Protein AF-A0A7S3IRM3-F1 (afdb_monomer_lite)

Foldseek 3Di:
DPDQDPPVVLVVCLVPDPDDPVVSVVSVVVVVVVLVVVLVPDDLDDDWDAASDPPGGDTHNHSVVSSVVVCVVPVDFPAADPPPRDGHSDPLVSQLVVCVVVVDFPAADPPPPGGDTHSDPVVNVVVVVD

Organism: NCBI:txid197538

Secondary structure (DSSP, 8-state):
--SSSSHHHHHHHHHH----HHHHHHHHHHHHHHHHHHHHTS-S-SSPEEP-STT---EESSHHHHHHHHTTTS----EE-TTT--EESSHHHHHHHHHHHH----EE--STT---EESSHHHHHHHTT-

Structure (mmCIF, N/CA/C/O backbone):
data_AF-A0A7S3IRM3-F1
#
_entry.id   AF-A0A7S3IRM3-F1
#
loop_
_atom_site.group_PDB
_atom_site.id
_atom_site.type_symbol
_atom_site.label_atom_id
_atom_site.label_alt_id
_atom_site.label_comp_id
_atom_site.label_asym_id
_atom_site.label_entity_id
_atom_site.label_seq_id
_atom_site.pdbx_PDB_ins_code
_atom_site.Cartn_x
_atom_site.Cartn_y
_atom_site.Cartn_z
_atom_site.occupancy
_atom_site.B_iso_or_equiv
_atom_site.auth_seq_id
_atom_site.auth_comp_id
_atom_site.auth_asym_id
_atom_site.auth_atom_id
_atom_site.pdbx_PDB_model_num
ATOM 1 N N . ALA A 1 1 ? 24.234 -10.441 -22.102 1.00 41.16 1 ALA A N 1
ATOM 2 C CA . ALA A 1 1 ? 24.426 -8.990 -21.879 1.00 41.16 1 ALA A CA 1
ATOM 3 C C . ALA A 1 1 ? 23.595 -8.124 -22.849 1.00 41.16 1 ALA A C 1
ATOM 5 O O . ALA A 1 1 ? 24.160 -7.325 -23.581 1.00 41.16 1 ALA A O 1
ATOM 6 N N . LYS A 1 2 ? 22.255 -8.250 -22.883 1.00 38.25 2 LYS A N 1
ATOM 7 C CA . LYS A 1 2 ? 21.399 -7.445 -23.791 1.00 38.25 2 LYS A CA 1
ATOM 8 C C . LYS A 1 2 ? 20.036 -7.050 -23.188 1.00 38.25 2 LYS A C 1
ATOM 10 O O . LYS A 1 2 ? 19.033 -7.103 -23.879 1.00 38.25 2 LYS A O 1
ATOM 15 N N . ILE A 1 3 ? 19.971 -6.688 -21.903 1.00 40.81 3 ILE A N 1
ATOM 16 C CA . ILE A 1 3 ? 18.680 -6.322 -21.270 1.00 40.81 3 ILE A CA 1
ATOM 17 C C . ILE A 1 3 ? 18.624 -4.861 -20.775 1.00 40.81 3 ILE A C 1
ATOM 19 O O . ILE A 1 3 ? 17.539 -4.349 -20.545 1.00 40.81 3 ILE A O 1
ATOM 23 N N . ASN A 1 4 ? 19.734 -4.113 -20.713 1.00 44.97 4 ASN A N 1
ATOM 24 C CA . ASN A 1 4 ? 19.756 -2.875 -19.913 1.00 44.97 4 ASN A CA 1
ATOM 25 C C . ASN A 1 4 ? 19.710 -1.524 -20.661 1.00 44.97 4 ASN A C 1
ATOM 27 O O . ASN A 1 4 ? 19.814 -0.486 -20.017 1.00 44.97 4 ASN A O 1
ATOM 31 N N . ASN A 1 5 ? 19.539 -1.497 -21.988 1.00 43.81 5 ASN A N 1
ATOM 32 C CA . ASN A 1 5 ? 19.632 -0.236 -22.750 1.00 43.81 5 ASN A CA 1
ATOM 33 C C . ASN A 1 5 ? 18.286 0.424 -23.093 1.00 43.81 5 ASN A C 1
ATOM 35 O O . ASN A 1 5 ? 18.286 1.568 -23.530 1.00 43.81 5 ASN A O 1
ATOM 39 N N . ASN A 1 6 ? 17.146 -0.250 -22.892 1.00 48.47 6 ASN A N 1
ATOM 40 C CA . ASN A 1 6 ? 15.851 0.293 -23.332 1.00 48.47 6 ASN A CA 1
ATOM 41 C C . ASN A 1 6 ? 15.100 1.073 -22.234 1.00 48.47 6 ASN A C 1
ATOM 43 O O . ASN A 1 6 ? 14.382 2.023 -22.516 1.00 48.47 6 ASN A O 1
ATOM 47 N N . MET A 1 7 ? 15.286 0.707 -20.962 1.00 49.97 7 MET A N 1
ATOM 48 C CA . MET A 1 7 ? 14.498 1.274 -19.860 1.00 49.97 7 MET A CA 1
ATOM 49 C C . MET A 1 7 ? 15.006 2.647 -19.389 1.00 49.97 7 MET A C 1
ATOM 51 O O . MET A 1 7 ? 14.200 3.506 -19.042 1.00 49.97 7 MET A O 1
ATOM 55 N N . ASN A 1 8 ? 16.324 2.884 -19.431 1.00 47.25 8 ASN A N 1
ATOM 56 C CA . ASN A 1 8 ? 16.892 4.212 -19.161 1.00 47.25 8 ASN A CA 1
ATOM 57 C C . ASN A 1 8 ? 16.487 5.221 -20.249 1.00 47.25 8 ASN A C 1
ATOM 59 O O . ASN A 1 8 ? 16.170 6.359 -19.927 1.00 47.25 8 ASN A O 1
ATOM 63 N N . ASN A 1 9 ? 16.395 4.774 -21.508 1.00 50.19 9 ASN A N 1
ATOM 64 C CA . ASN A 1 9 ? 16.004 5.613 -22.642 1.00 50.19 9 ASN A CA 1
ATOM 65 C C . ASN A 1 9 ? 14.561 6.140 -22.490 1.00 50.19 9 ASN A C 1
ATOM 67 O O . ASN A 1 9 ? 14.315 7.323 -22.672 1.00 50.19 9 ASN A O 1
ATOM 71 N N . LEU A 1 10 ? 13.624 5.302 -22.033 1.00 52.38 10 LEU A N 1
ATOM 72 C CA . LEU A 1 10 ? 12.226 5.701 -21.807 1.00 52.38 10 LEU A CA 1
ATOM 73 C C . LEU A 1 10 ? 12.038 6.667 -20.621 1.00 52.38 10 LEU A C 1
ATOM 75 O O . LEU A 1 10 ? 11.210 7.574 -20.692 1.00 52.38 10 LEU A O 1
ATOM 79 N N . LEU A 1 11 ? 12.810 6.516 -19.538 1.00 53.16 11 LEU A N 1
ATOM 80 C CA . LEU A 1 11 ? 12.772 7.450 -18.403 1.00 53.16 11 LEU A CA 1
ATOM 81 C C . LEU A 1 11 ? 13.436 8.800 -18.732 1.00 53.16 11 LEU A C 1
ATOM 83 O O . LEU A 1 11 ? 12.933 9.837 -18.304 1.00 53.16 11 LEU A O 1
ATOM 87 N N . GLU A 1 12 ? 14.514 8.805 -19.525 1.00 52.28 12 GLU A N 1
ATOM 88 C CA . GLU A 1 12 ? 15.147 10.030 -20.047 1.00 52.28 12 GLU A CA 1
ATOM 89 C C . GLU A 1 12 ? 14.267 10.750 -21.088 1.00 52.28 12 GLU A C 1
ATOM 91 O O . GLU A 1 12 ? 14.182 11.982 -21.087 1.00 52.28 12 GLU A O 1
ATOM 96 N N . GLN A 1 13 ? 13.539 10.005 -21.928 1.00 50.25 13 GLN A N 1
ATOM 97 C CA . GLN A 1 13 ? 12.535 10.558 -22.846 1.00 50.25 13 GLN A CA 1
ATOM 98 C C . GLN A 1 13 ? 11.373 11.222 -22.086 1.00 50.25 13 GLN A C 1
ATOM 100 O O . GLN A 1 13 ? 10.966 12.330 -22.426 1.00 50.25 13 GLN A O 1
ATOM 105 N N . LEU A 1 14 ? 10.889 10.622 -20.993 1.00 51.09 14 LEU A N 1
ATOM 106 C CA . LEU A 1 14 ? 9.843 11.224 -20.151 1.00 51.09 14 LEU A CA 1
ATOM 107 C C . LEU A 1 14 ? 10.307 12.471 -19.385 1.00 51.09 14 LEU A C 1
ATOM 109 O O . LEU A 1 14 ? 9.495 13.357 -19.121 1.00 51.09 14 LEU A O 1
ATOM 113 N N . ALA A 1 15 ? 11.595 12.552 -19.041 1.00 50.25 15 ALA A N 1
ATOM 114 C CA . ALA A 1 15 ? 12.185 13.700 -18.353 1.00 50.25 15 ALA A CA 1
ATOM 115 C C . ALA A 1 15 ? 12.440 14.911 -19.277 1.00 50.25 15 ALA A C 1
ATOM 117 O O . ALA A 1 15 ? 12.555 16.030 -18.781 1.00 50.25 15 ALA A O 1
ATOM 118 N N . SER A 1 16 ? 12.515 14.701 -20.598 1.00 47.06 16 SER A N 1
ATOM 119 C CA . SER A 1 16 ? 12.803 15.741 -21.604 1.00 47.06 16 SER A CA 1
ATOM 120 C C . SER A 1 16 ? 11.598 16.145 -22.469 1.00 47.06 16 SER A C 1
ATOM 122 O O . SER A 1 16 ? 11.655 17.157 -23.167 1.00 47.06 16 SER A O 1
ATOM 124 N N . CYS A 1 17 ? 10.487 15.405 -22.412 1.00 45.78 17 CYS A N 1
ATOM 125 C CA . CYS A 1 17 ? 9.282 15.704 -23.181 1.00 45.78 17 CYS A CA 1
ATOM 126 C C . CYS A 1 17 ? 8.451 16.860 -22.588 1.00 45.78 17 CYS A C 1
ATOM 128 O O . CYS A 1 17 ? 8.019 16.815 -21.437 1.00 45.78 17 CYS A O 1
ATOM 130 N N . THR A 1 18 ? 8.072 17.824 -23.434 1.00 52.28 18 THR A N 1
ATOM 131 C CA . THR A 1 18 ? 7.005 18.828 -23.209 1.00 52.28 18 THR A CA 1
ATOM 132 C C . THR A 1 18 ? 5.590 18.222 -23.271 1.00 52.28 18 THR A C 1
ATOM 134 O O . THR A 1 18 ? 4.620 18.890 -23.622 1.00 52.28 18 THR A O 1
ATOM 137 N N . ALA A 1 19 ? 5.477 16.929 -22.972 1.00 52.78 19 ALA A N 1
ATOM 138 C CA . ALA A 1 19 ? 4.276 16.129 -23.141 1.00 52.78 19 ALA A CA 1
ATOM 139 C C . ALA A 1 19 ? 3.212 16.466 -22.086 1.00 52.78 19 ALA A C 1
ATOM 141 O O . ALA A 1 19 ? 3.534 16.754 -20.927 1.00 52.78 19 ALA A O 1
ATOM 142 N N . THR A 1 20 ? 1.941 16.400 -22.484 1.00 54.53 20 THR A N 1
ATOM 143 C CA . THR A 1 20 ? 0.799 16.588 -21.580 1.00 54.53 20 THR A CA 1
ATOM 144 C C . THR A 1 20 ? 0.756 15.481 -20.5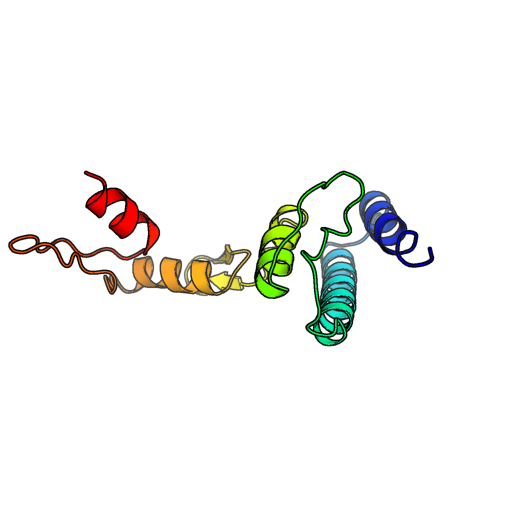19 1.00 54.53 20 THR A C 1
ATOM 146 O O . THR A 1 20 ? 1.338 14.407 -20.689 1.00 54.53 20 THR A O 1
ATOM 149 N N . GLU A 1 21 ? 0.059 15.717 -19.404 1.00 56.50 21 GLU A N 1
ATOM 150 C CA . GLU A 1 21 ? -0.063 14.722 -18.324 1.00 56.50 21 GLU A CA 1
ATOM 151 C C . GLU A 1 21 ? -0.673 13.387 -18.807 1.00 56.50 21 GLU A C 1
ATOM 153 O O . GLU A 1 21 ? -0.319 12.326 -18.292 1.00 56.50 21 GLU A O 1
ATOM 158 N N . GLU A 1 22 ? -1.501 13.418 -19.858 1.00 54.06 22 GLU A N 1
ATOM 159 C CA . GLU A 1 22 ? -2.038 12.235 -20.552 1.00 54.06 22 GLU A CA 1
ATOM 160 C C . GLU A 1 22 ? -0.971 11.460 -21.334 1.00 54.06 22 GLU A C 1
ATOM 162 O O . GLU A 1 22 ? -0.846 10.248 -21.175 1.00 54.06 22 GLU A O 1
ATOM 167 N N . GLN A 1 23 ? -0.128 12.145 -22.107 1.00 52.28 23 GLN A N 1
ATOM 168 C CA . GLN A 1 23 ? 0.950 11.504 -22.870 1.00 52.28 23 GLN A CA 1
ATOM 169 C C . GLN A 1 23 ? 2.005 10.862 -21.957 1.00 52.28 23 GLN A C 1
ATOM 171 O O . GLN A 1 23 ? 2.544 9.798 -22.267 1.00 52.28 23 GLN A O 1
ATOM 176 N N . LYS A 1 24 ? 2.261 11.469 -20.790 1.00 56.72 24 LYS A N 1
ATOM 177 C CA . LYS A 1 24 ? 3.079 10.850 -19.742 1.00 56.72 24 LYS A CA 1
ATOM 178 C C . LYS A 1 24 ? 2.388 9.601 -19.190 1.00 56.72 24 LYS A C 1
ATOM 180 O O . LYS A 1 24 ? 3.024 8.554 -19.100 1.00 56.72 24 LYS A O 1
ATOM 185 N N . ALA A 1 25 ? 1.096 9.677 -18.853 1.00 58.72 25 ALA A N 1
ATOM 186 C CA . ALA A 1 25 ? 0.319 8.547 -18.333 1.00 58.72 25 ALA A CA 1
ATOM 187 C C . ALA A 1 25 ? 0.286 7.338 -19.287 1.00 58.72 25 ALA A C 1
ATOM 189 O O . ALA A 1 25 ? 0.409 6.205 -18.813 1.00 58.72 25 ALA A O 1
ATOM 190 N N . ASP A 1 26 ? 0.204 7.571 -20.598 1.00 59.56 26 ASP A N 1
ATOM 191 C CA . ASP A 1 26 ? 0.214 6.523 -21.626 1.00 59.56 26 ASP A CA 1
ATOM 192 C C . ASP A 1 26 ? 1.583 5.857 -21.779 1.00 59.56 26 ASP A C 1
ATOM 194 O O . ASP A 1 26 ? 1.679 4.627 -21.761 1.00 59.56 26 ASP A O 1
ATOM 198 N N . ALA A 1 27 ? 2.659 6.645 -21.839 1.00 57.97 27 ALA A N 1
ATOM 199 C CA . ALA A 1 27 ? 4.021 6.115 -21.839 1.00 57.97 27 ALA A CA 1
ATOM 200 C C . ALA A 1 27 ? 4.306 5.304 -20.561 1.00 57.97 27 ALA A C 1
ATOM 202 O O . ALA A 1 27 ? 4.901 4.226 -20.616 1.00 57.97 27 ALA A O 1
ATOM 203 N N . PHE A 1 28 ? 3.801 5.758 -19.409 1.00 62.00 28 PHE A N 1
ATOM 204 C CA . PHE A 1 28 ? 3.881 5.002 -18.162 1.00 62.00 28 PHE A CA 1
ATOM 205 C C . PHE A 1 28 ? 3.091 3.691 -18.213 1.00 62.00 28 PHE A C 1
ATOM 207 O O . PHE A 1 28 ? 3.596 2.679 -17.734 1.00 62.00 28 PHE A O 1
ATOM 214 N N . SER A 1 29 ? 1.884 3.688 -18.785 1.00 64.81 29 SER A N 1
ATOM 215 C CA . SER A 1 29 ? 1.053 2.486 -18.943 1.00 64.81 29 SER A CA 1
ATOM 216 C C . SER A 1 29 ? 1.721 1.454 -19.865 1.00 64.81 29 SER A C 1
ATOM 218 O O . SER A 1 29 ? 1.713 0.255 -19.584 1.00 64.81 29 SER A O 1
ATOM 220 N N . GLN A 1 30 ? 2.399 1.915 -20.922 1.00 62.56 30 GLN A N 1
ATOM 221 C CA . GLN A 1 30 ? 3.170 1.061 -21.831 1.00 62.56 30 GLN A CA 1
ATOM 222 C C . GLN A 1 30 ? 4.413 0.455 -21.165 1.00 62.56 30 GLN A C 1
ATOM 224 O O . GLN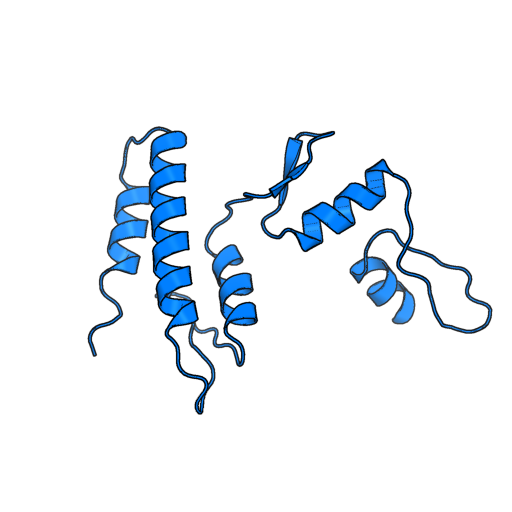 A 1 30 ? 4.672 -0.738 -21.338 1.00 62.56 30 GLN A O 1
ATOM 229 N N . ILE A 1 31 ? 5.148 1.232 -20.361 1.00 61.84 31 ILE A N 1
ATOM 230 C CA . ILE A 1 31 ? 6.282 0.728 -19.566 1.00 61.84 31 ILE A CA 1
ATOM 231 C C . ILE A 1 31 ? 5.790 -0.302 -18.539 1.00 61.84 31 ILE A C 1
ATOM 233 O O . ILE A 1 31 ? 6.390 -1.365 -18.387 1.00 61.84 31 ILE A O 1
ATOM 237 N N . GLU A 1 32 ? 4.667 -0.024 -17.871 1.00 65.94 32 GLU A N 1
ATOM 238 C CA . GLU A 1 32 ? 4.027 -0.924 -16.905 1.00 65.94 32 GLU A CA 1
ATOM 239 C C . GLU A 1 32 ? 3.659 -2.266 -17.559 1.00 65.94 32 GLU A C 1
ATOM 241 O O . GLU A 1 32 ? 4.002 -3.331 -17.043 1.00 65.94 32 GLU A O 1
ATOM 246 N N . HIS A 1 33 ? 3.039 -2.216 -18.740 1.00 66.88 33 HIS A N 1
ATOM 247 C CA . HIS A 1 33 ? 2.663 -3.383 -19.534 1.00 66.88 33 HIS A CA 1
ATOM 248 C C . HIS A 1 33 ? 3.878 -4.173 -20.050 1.00 66.88 33 HIS A C 1
ATOM 250 O O . HIS A 1 33 ? 3.901 -5.404 -19.961 1.00 66.88 33 HIS A O 1
ATOM 256 N N . GLN A 1 34 ? 4.923 -3.498 -20.543 1.00 62.31 34 GLN A N 1
ATOM 257 C CA . GLN A 1 34 ? 6.166 -4.155 -20.968 1.00 62.31 34 GLN A CA 1
ATOM 258 C C . GLN A 1 34 ? 6.856 -4.867 -19.800 1.00 62.31 34 GLN A C 1
ATOM 260 O O . GLN A 1 34 ? 7.279 -6.013 -19.945 1.00 62.31 34 GLN A O 1
ATOM 265 N N . LEU A 1 35 ? 6.915 -4.236 -18.627 1.00 63.97 35 LEU A N 1
ATOM 266 C CA . LEU A 1 35 ? 7.501 -4.832 -17.427 1.00 63.97 35 LEU A CA 1
ATOM 267 C C . LEU A 1 35 ? 6.646 -5.972 -16.870 1.00 63.97 35 LEU A C 1
ATOM 269 O O . LEU A 1 35 ? 7.199 -6.964 -16.404 1.00 63.97 35 LEU A O 1
ATOM 273 N N . LYS A 1 36 ? 5.315 -5.872 -16.958 1.00 68.88 36 LYS A N 1
ATOM 274 C CA . LYS A 1 36 ? 4.380 -6.954 -16.615 1.00 68.88 36 LYS A CA 1
ATOM 275 C C . LYS A 1 36 ? 4.576 -8.171 -17.525 1.00 68.88 36 LYS A C 1
ATOM 277 O O . LYS A 1 36 ? 4.676 -9.292 -17.043 1.00 68.88 36 LYS A O 1
ATOM 282 N N . THR A 1 37 ? 4.745 -7.934 -18.821 1.00 65.00 37 THR A N 1
ATOM 283 C CA . THR A 1 37 ? 5.027 -8.985 -19.806 1.00 65.00 37 THR A CA 1
ATOM 284 C C . THR A 1 37 ? 6.401 -9.620 -19.560 1.00 65.00 37 THR A C 1
ATOM 286 O O . THR A 1 37 ? 6.550 -10.838 -19.600 1.00 65.00 37 THR A O 1
ATOM 289 N N . GLN A 1 38 ? 7.424 -8.822 -19.235 1.00 60.28 38 GLN A N 1
ATOM 290 C CA . GLN A 1 38 ? 8.738 -9.339 -18.830 1.00 60.28 38 GLN A CA 1
ATOM 291 C C . GLN A 1 38 ? 8.669 -10.121 -17.507 1.00 60.28 38 GLN A C 1
ATOM 293 O O . GLN A 1 38 ? 9.323 -11.152 -17.373 1.00 60.28 38 GLN A O 1
ATOM 298 N N . TYR A 1 39 ? 7.843 -9.675 -16.557 1.00 61.03 39 TYR A N 1
ATOM 299 C CA . TYR A 1 39 ? 7.559 -10.339 -15.283 1.00 61.03 39 TYR A CA 1
ATOM 300 C C . TYR A 1 39 ? 6.920 -11.716 -15.486 1.00 61.03 39 TYR A C 1
ATOM 302 O O . TYR A 1 39 ? 7.345 -12.677 -14.842 1.00 61.03 39 TYR A O 1
ATOM 310 N N . ASP A 1 40 ? 5.925 -11.840 -16.366 1.00 63.56 40 ASP A N 1
ATOM 311 C CA . ASP A 1 40 ? 5.222 -13.108 -16.598 1.00 63.56 40 ASP A CA 1
ATOM 312 C C . ASP A 1 40 ? 6.168 -14.150 -17.222 1.00 63.56 40 ASP A C 1
ATOM 314 O O . ASP A 1 40 ? 6.115 -15.324 -16.860 1.00 63.56 40 ASP A O 1
ATOM 318 N N . ASN A 1 41 ? 7.147 -13.688 -18.007 1.00 64.06 41 ASN A N 1
ATOM 319 C CA . ASN A 1 41 ? 8.144 -14.515 -18.690 1.00 64.06 41 ASN A CA 1
ATOM 320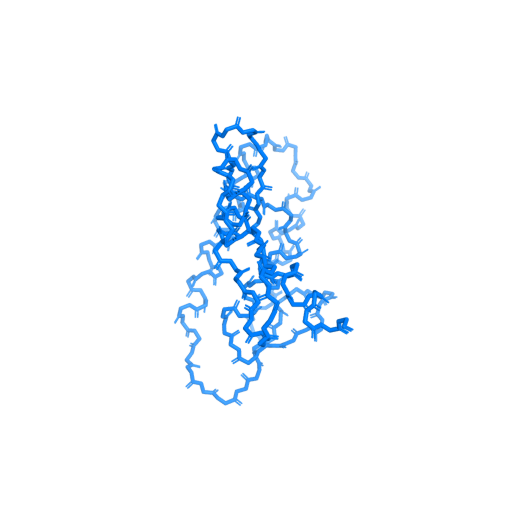 C C . ASN A 1 41 ? 9.381 -14.916 -17.857 1.00 64.06 41 ASN A C 1
ATOM 322 O O . ASN A 1 41 ? 10.168 -15.738 -18.329 1.00 64.06 41 ASN A O 1
ATOM 326 N N . LEU A 1 42 ? 9.609 -14.382 -16.645 1.00 62.66 42 LEU A N 1
ATOM 327 C CA . LEU A 1 42 ? 10.722 -14.887 -15.817 1.00 62.66 42 LEU A CA 1
ATOM 328 C C . LEU A 1 42 ? 10.372 -16.306 -15.334 1.00 62.66 42 LEU A C 1
ATOM 330 O O . LEU A 1 42 ? 9.390 -16.498 -14.620 1.00 62.66 42 LEU A O 1
ATOM 334 N N . VAL A 1 43 ? 11.157 -17.302 -15.729 1.00 56.59 43 VAL A N 1
ATOM 335 C CA . VAL A 1 43 ? 10.973 -18.697 -15.306 1.00 56.59 43 VAL A CA 1
ATOM 336 C C . VAL A 1 43 ? 11.352 -18.827 -13.827 1.00 56.59 43 VAL A C 1
ATOM 338 O O . VAL A 1 43 ? 12.391 -18.311 -13.411 1.00 56.59 43 VAL A O 1
ATOM 341 N N . ASP A 1 44 ? 10.512 -19.492 -13.026 1.00 58.28 44 ASP A N 1
ATOM 342 C CA . ASP A 1 44 ? 10.804 -19.782 -11.618 1.00 58.28 44 ASP A CA 1
ATOM 343 C C . ASP A 1 44 ? 12.003 -20.732 -11.538 1.00 58.28 44 ASP A C 1
ATOM 345 O O . ASP A 1 44 ? 11.892 -21.941 -11.733 1.00 58.28 44 ASP A O 1
ATOM 349 N N . GLY A 1 45 ? 13.182 -20.168 -11.288 1.00 59.12 45 GLY A N 1
ATOM 350 C CA . GLY A 1 45 ? 14.403 -20.948 -11.205 1.00 59.12 45 GLY A CA 1
ATOM 351 C C . GLY A 1 45 ? 15.596 -20.137 -10.722 1.00 59.12 45 GLY A C 1
ATOM 352 O O . GLY A 1 45 ? 16.229 -19.439 -11.505 1.00 59.12 45 GLY A O 1
ATOM 353 N N . SER A 1 46 ? 15.968 -20.333 -9.453 1.00 61.69 46 SER A N 1
ATOM 354 C CA . SER A 1 46 ? 17.344 -20.236 -8.918 1.00 61.69 46 SER A CA 1
ATOM 355 C C . SER A 1 46 ? 17.969 -18.891 -8.492 1.00 61.69 46 SER A C 1
ATOM 357 O O . SER A 1 46 ? 19.158 -18.882 -8.181 1.00 61.69 46 SER A O 1
ATOM 359 N N . GLY A 1 47 ? 17.240 -17.776 -8.338 1.00 69.88 47 GLY A N 1
ATOM 360 C CA . GLY A 1 47 ? 17.893 -16.583 -7.772 1.00 69.88 47 GLY A CA 1
ATOM 361 C C . GLY A 1 47 ? 17.021 -15.360 -7.490 1.00 69.88 47 GLY A C 1
ATOM 362 O O . GLY A 1 47 ? 15.903 -15.257 -7.993 1.00 69.88 47 GLY A O 1
ATOM 363 N N . PRO A 1 48 ? 17.517 -14.416 -6.664 1.00 76.94 48 PRO A N 1
ATOM 364 C CA . PRO A 1 48 ? 16.855 -13.137 -6.457 1.00 76.94 48 PRO A CA 1
ATOM 365 C C . PRO A 1 48 ? 16.876 -12.311 -7.751 1.00 76.94 48 PRO A C 1
ATOM 367 O O . PRO A 1 48 ? 17.916 -12.112 -8.373 1.00 76.94 48 PRO A O 1
ATOM 370 N N . ILE A 1 49 ? 15.711 -11.799 -8.133 1.00 77.75 49 ILE A N 1
ATOM 371 C CA . ILE A 1 49 ? 15.503 -10.976 -9.322 1.00 77.75 49 ILE A CA 1
ATOM 372 C C . ILE A 1 49 ? 15.914 -9.540 -8.982 1.00 77.75 49 ILE A C 1
ATOM 374 O O . ILE A 1 49 ? 15.342 -8.924 -8.077 1.00 77.75 49 ILE A O 1
ATOM 378 N N . ALA A 1 50 ? 16.923 -9.015 -9.675 1.00 81.44 50 ALA A N 1
ATOM 379 C CA . ALA A 1 50 ? 17.432 -7.664 -9.457 1.00 81.44 50 ALA A CA 1
ATOM 380 C C . ALA A 1 50 ? 16.480 -6.587 -10.003 1.00 81.44 50 ALA A C 1
ATOM 382 O O . ALA A 1 50 ? 15.785 -6.794 -10.997 1.00 81.44 50 ALA A O 1
ATOM 383 N N . CYS A 1 51 ? 16.469 -5.421 -9.353 1.00 80.50 51 CYS A N 1
ATOM 384 C CA . CYS A 1 51 ? 15.794 -4.239 -9.866 1.00 80.50 51 CYS A CA 1
ATOM 385 C C . CYS A 1 51 ? 16.493 -3.768 -11.146 1.00 80.50 51 CYS A C 1
ATOM 387 O O . CYS A 1 51 ? 17.711 -3.598 -11.130 1.00 80.50 51 CYS A O 1
ATOM 389 N N . PRO A 1 52 ? 15.758 -3.535 -12.246 1.00 71.50 52 PRO A N 1
ATOM 390 C CA . PRO A 1 52 ? 16.376 -3.137 -13.506 1.00 71.50 52 PRO A CA 1
ATOM 391 C C . PRO A 1 52 ? 16.872 -1.675 -13.497 1.00 71.50 52 PRO A C 1
ATOM 393 O O . PRO A 1 52 ? 17.554 -1.257 -14.426 1.00 71.50 52 PRO A O 1
ATOM 396 N N . MET A 1 53 ? 16.535 -0.872 -12.477 1.00 71.88 53 MET A N 1
ATOM 397 C CA . MET A 1 53 ? 16.899 0.550 -12.404 1.00 71.88 53 MET A CA 1
ATOM 398 C C . MET A 1 53 ? 18.394 0.744 -12.126 1.00 71.88 53 MET A C 1
ATOM 400 O O . MET A 1 53 ? 18.907 0.226 -11.138 1.00 71.88 53 MET A O 1
ATOM 404 N N . LEU A 1 54 ? 19.071 1.567 -12.939 1.00 67.00 54 LEU A N 1
ATOM 405 C CA . LEU A 1 54 ? 20.534 1.748 -12.921 1.00 67.00 54 LEU A CA 1
ATOM 406 C C . LEU A 1 54 ? 21.104 2.121 -11.539 1.00 67.00 54 LEU A C 1
ATOM 408 O O . LEU A 1 54 ? 22.155 1.626 -11.141 1.00 67.00 54 LEU A O 1
ATOM 412 N N . ASN A 1 55 ? 20.372 2.935 -10.776 1.00 77.69 55 ASN A N 1
ATOM 413 C CA . ASN A 1 55 ? 20.775 3.385 -9.440 1.00 77.69 55 ASN A CA 1
ATOM 414 C C . ASN A 1 55 ? 20.124 2.579 -8.302 1.00 77.69 55 ASN A C 1
ATOM 416 O O . ASN A 1 55 ? 20.173 2.989 -7.142 1.00 77.69 55 ASN A O 1
ATOM 420 N N . CYS A 1 56 ? 19.517 1.426 -8.605 1.00 77.88 56 CYS A N 1
ATOM 421 C CA . CYS A 1 56 ? 18.905 0.555 -7.613 1.00 77.88 56 CYS A CA 1
ATOM 422 C C . CYS A 1 56 ? 19.599 -0.805 -7.529 1.00 77.88 56 CYS A C 1
ATOM 424 O O . CYS A 1 56 ? 19.526 -1.629 -8.431 1.00 77.88 56 CYS A O 1
ATOM 426 N N . LYS A 1 57 ? 20.212 -1.083 -6.376 1.00 88.12 57 LYS A N 1
ATOM 427 C CA . LYS A 1 57 ? 20.927 -2.343 -6.111 1.00 88.12 57 LYS A CA 1
ATOM 428 C C . LYS A 1 57 ? 20.060 -3.403 -5.419 1.00 88.12 57 LYS A C 1
ATOM 430 O O . LYS A 1 57 ? 20.587 -4.362 -4.862 1.00 88.12 57 LYS A O 1
ATOM 435 N N . ARG A 1 58 ? 18.736 -3.213 -5.363 1.00 86.69 58 ARG A N 1
ATOM 436 C CA . ARG A 1 58 ? 17.833 -4.129 -4.648 1.00 86.69 58 ARG A CA 1
ATOM 437 C C . ARG A 1 58 ? 17.494 -5.342 -5.502 1.00 86.69 58 ARG A C 1
ATOM 439 O O . ARG A 1 58 ? 17.273 -5.211 -6.700 1.00 86.69 58 ARG A O 1
ATOM 446 N N . ALA A 1 59 ? 17.388 -6.503 -4.865 1.00 86.06 59 ALA A N 1
ATOM 447 C CA . ALA A 1 59 ? 16.963 -7.743 -5.499 1.00 86.06 59 ALA A CA 1
ATOM 448 C C . ALA A 1 59 ? 15.939 -8.470 -4.623 1.00 86.06 59 ALA A C 1
ATOM 450 O O . ALA A 1 59 ? 15.920 -8.311 -3.400 1.00 86.06 59 ALA A O 1
ATOM 451 N N . TYR A 1 60 ? 15.067 -9.252 -5.253 1.00 84.94 60 TYR A N 1
ATOM 452 C CA . TYR A 1 60 ? 13.889 -9.817 -4.607 1.00 84.94 60 TYR A CA 1
ATOM 453 C C . TYR A 1 60 ? 13.699 -11.280 -4.967 1.00 84.94 60 TYR A C 1
ATOM 455 O O . TYR A 1 60 ? 13.821 -11.671 -6.119 1.00 84.94 60 TYR A O 1
ATOM 463 N N . LYS A 1 61 ? 13.329 -12.090 -3.974 1.00 82.44 61 LYS A N 1
ATOM 464 C CA . LYS A 1 61 ? 13.071 -13.524 -4.168 1.00 82.44 61 LYS A CA 1
ATOM 465 C C . LYS A 1 61 ? 11.825 -13.804 -5.003 1.00 82.44 61 LYS A C 1
ATOM 467 O O . LYS A 1 61 ? 11.716 -14.872 -5.583 1.00 82.44 61 LYS A O 1
ATOM 472 N N . THR A 1 62 ? 10.872 -12.873 -5.018 1.00 77.62 62 THR A N 1
ATOM 473 C CA . THR A 1 62 ? 9.618 -13.033 -5.750 1.00 77.62 62 THR A CA 1
ATOM 474 C C . THR A 1 62 ? 9.408 -11.876 -6.700 1.00 77.62 62 THR A C 1
ATOM 476 O O . THR A 1 62 ? 9.678 -10.715 -6.367 1.00 77.62 62 THR A O 1
ATOM 479 N N . LYS A 1 63 ? 8.845 -12.200 -7.862 1.00 74.94 63 LYS A N 1
ATOM 480 C CA . LYS A 1 63 ? 8.469 -11.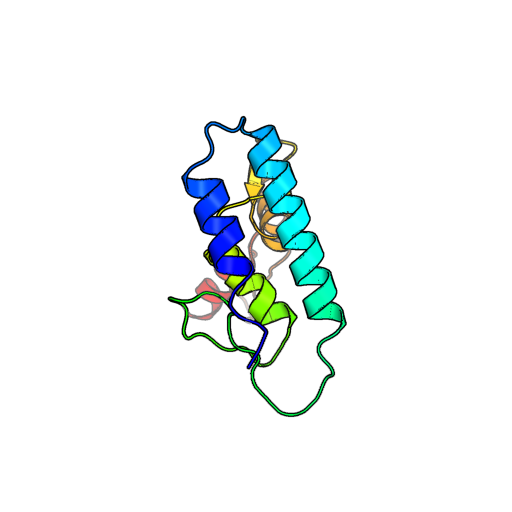226 -8.878 1.00 74.94 63 LYS A CA 1
ATOM 481 C C . LYS A 1 63 ? 7.563 -10.132 -8.289 1.00 74.94 63 LYS A C 1
ATOM 483 O O . LYS A 1 63 ? 7.804 -8.945 -8.492 1.00 74.94 63 LYS A O 1
ATOM 488 N N . TYR A 1 64 ? 6.561 -10.509 -7.485 1.00 77.38 64 TYR A N 1
ATOM 489 C CA . TYR A 1 64 ? 5.642 -9.566 -6.826 1.00 77.38 64 TYR A CA 1
ATOM 490 C C . TYR A 1 64 ? 6.367 -8.554 -5.925 1.00 77.38 64 TYR A C 1
ATOM 492 O O . TYR A 1 64 ? 6.021 -7.373 -5.892 1.00 77.38 64 TYR A O 1
ATOM 500 N N . SER A 1 65 ? 7.400 -8.996 -5.202 1.00 82.00 65 SER A N 1
ATOM 501 C CA . SER A 1 65 ? 8.163 -8.108 -4.322 1.00 82.00 65 SER A CA 1
ATOM 502 C C . SER A 1 65 ? 9.012 -7.109 -5.108 1.00 82.00 65 SER A C 1
ATOM 504 O O . SER A 1 65 ? 9.089 -5.948 -4.702 1.00 82.00 65 SER A O 1
ATOM 506 N N . LEU A 1 66 ? 9.591 -7.538 -6.237 1.00 78.38 66 LEU A N 1
ATOM 507 C CA . LEU A 1 66 ? 10.269 -6.645 -7.175 1.00 78.38 66 LEU A CA 1
ATOM 508 C C . LEU A 1 66 ? 9.291 -5.622 -7.757 1.00 78.38 66 LEU A C 1
ATOM 510 O O . LEU A 1 66 ? 9.578 -4.431 -7.719 1.00 78.38 66 LEU A O 1
ATOM 514 N N . TRP A 1 67 ? 8.119 -6.068 -8.218 1.00 76.38 67 TRP A N 1
ATOM 515 C CA . TRP A 1 67 ? 7.082 -5.187 -8.757 1.00 76.38 67 TRP A CA 1
ATOM 516 C C . TRP A 1 67 ? 6.685 -4.095 -7.764 1.00 76.38 67 TRP A C 1
ATOM 518 O O . TRP A 1 67 ? 6.740 -2.904 -8.059 1.00 76.38 67 TRP A O 1
ATOM 528 N N . ARG A 1 68 ? 6.369 -4.494 -6.530 1.00 78.75 68 ARG A N 1
ATOM 529 C CA . ARG A 1 68 ? 6.013 -3.562 -5.458 1.00 78.75 68 ARG A CA 1
ATOM 530 C C . ARG A 1 68 ? 7.122 -2.549 -5.178 1.00 78.75 68 ARG A C 1
ATOM 532 O O . ARG A 1 68 ? 6.837 -1.397 -4.870 1.00 78.75 68 ARG A O 1
ATOM 539 N N . HIS A 1 69 ? 8.378 -2.979 -5.239 1.00 82.94 69 HIS A N 1
ATOM 540 C CA . HIS A 1 69 ? 9.510 -2.078 -5.081 1.00 82.94 69 HIS A CA 1
ATOM 541 C C . HIS A 1 69 ? 9.672 -1.139 -6.274 1.00 82.94 69 HIS A C 1
ATOM 543 O O . HIS A 1 69 ? 9.948 0.038 -6.073 1.00 82.94 69 HIS A O 1
ATOM 549 N N . PHE A 1 70 ? 9.472 -1.616 -7.495 1.00 74.62 70 PHE A N 1
ATOM 550 C CA . PHE A 1 70 ? 9.562 -0.786 -8.689 1.00 74.62 70 PHE A CA 1
ATOM 551 C C . PHE A 1 70 ? 8.581 0.400 -8.650 1.00 74.62 70 PHE A C 1
ATOM 553 O O . PHE A 1 70 ? 8.954 1.514 -9.014 1.00 74.62 70 PHE A O 1
ATOM 560 N N . GLN A 1 71 ? 7.397 0.221 -8.053 1.00 74.25 71 GLN A N 1
ATOM 561 C CA . GLN A 1 71 ? 6.451 1.316 -7.775 1.00 74.25 71 GLN A CA 1
ATOM 562 C C . GLN A 1 71 ? 7.008 2.405 -6.829 1.00 74.25 71 GLN A C 1
ATOM 564 O O . GLN A 1 71 ? 6.382 3.443 -6.651 1.00 74.25 71 GLN A O 1
ATOM 569 N N . THR A 1 72 ? 8.165 2.203 -6.187 1.00 75.75 72 THR A N 1
ATOM 570 C CA . THR A 1 72 ? 8.854 3.251 -5.405 1.00 75.75 72 THR A CA 1
ATOM 571 C C . THR A 1 72 ? 9.741 4.146 -6.264 1.00 75.75 72 THR A C 1
ATOM 573 O O . THR A 1 72 ? 10.004 5.280 -5.879 1.00 75.75 72 THR A O 1
ATOM 576 N N . HIS A 1 73 ? 10.172 3.663 -7.432 1.00 71.50 73 HIS A N 1
ATOM 577 C CA . HIS A 1 73 ? 10.863 4.482 -8.426 1.00 71.50 73 HIS A CA 1
ATOM 578 C C . HIS A 1 73 ? 9.884 5.349 -9.222 1.00 71.50 73 HIS A C 1
ATOM 580 O O . HIS A 1 73 ? 10.265 6.410 -9.701 1.00 71.50 73 HIS A O 1
ATOM 586 N N . ASN A 1 74 ? 8.620 4.924 -9.309 1.00 66.00 74 ASN A N 1
ATOM 587 C CA . ASN A 1 74 ? 7.587 5.590 -10.090 1.00 66.00 74 ASN A CA 1
ATOM 588 C C . ASN A 1 74 ? 6.416 6.002 -9.189 1.00 66.00 74 ASN A C 1
ATOM 590 O O . ASN A 1 74 ? 5.596 5.154 -8.841 1.00 66.00 74 ASN A O 1
ATOM 594 N N . PRO A 1 75 ? 6.267 7.290 -8.836 1.00 60.50 75 PRO A N 1
ATOM 595 C CA . PRO A 1 75 ? 5.232 7.757 -7.914 1.00 60.50 75 PRO A CA 1
ATOM 596 C C . PRO A 1 75 ? 3.809 7.757 -8.510 1.00 60.50 75 PRO A C 1
ATOM 598 O O . PRO A 1 75 ? 2.930 8.443 -7.982 1.00 60.50 75 PRO A O 1
ATOM 601 N N . ARG A 1 76 ? 3.541 6.990 -9.581 1.00 68.38 76 ARG A N 1
ATOM 602 C CA . ARG A 1 76 ? 2.178 6.822 -10.093 1.00 68.38 76 ARG A CA 1
ATOM 603 C C . ARG A 1 76 ? 1.321 6.126 -9.049 1.00 68.38 76 ARG A C 1
ATOM 605 O O . ARG A 1 76 ? 1.703 5.157 -8.391 1.00 68.38 76 ARG A O 1
ATOM 612 N N . LYS A 1 77 ? 0.118 6.658 -8.912 1.00 74.75 77 LYS A N 1
ATOM 613 C CA . LYS A 1 77 ? -0.891 6.194 -7.978 1.00 74.75 77 LYS A CA 1
ATOM 614 C C . LYS A 1 77 ? -2.140 5.827 -8.779 1.00 74.75 77 LYS A C 1
ATOM 616 O O . LYS A 1 77 ? -3.083 6.607 -8.800 1.00 74.75 77 LYS A O 1
ATOM 621 N N . PRO A 1 78 ? -2.139 4.689 -9.493 1.00 75.81 78 PRO A N 1
ATOM 622 C CA . PRO A 1 78 ? -3.233 4.341 -10.399 1.00 75.81 78 PRO A CA 1
ATOM 623 C C . PRO A 1 78 ? -4.543 4.035 -9.660 1.00 75.81 78 PRO A C 1
ATOM 625 O O . PRO A 1 78 ? -5.603 3.974 -10.273 1.00 75.81 78 PRO A O 1
ATOM 628 N N . HIS A 1 79 ? -4.493 3.834 -8.342 1.00 86.06 79 HIS A N 1
ATOM 629 C CA . HIS A 1 79 ? -5.657 3.466 -7.549 1.00 86.06 79 HIS A CA 1
ATOM 630 C C . HIS A 1 79 ? -6.189 4.679 -6.792 1.00 86.06 79 HIS A C 1
ATOM 632 O O . HIS A 1 79 ? -5.676 5.020 -5.726 1.00 86.06 79 HIS A O 1
ATOM 638 N N . SER A 1 80 ? -7.215 5.324 -7.338 1.00 90.75 80 SER A N 1
ATOM 639 C CA . SER A 1 80 ? -7.844 6.503 -6.738 1.00 90.75 80 SER A CA 1
ATOM 640 C C . SER A 1 80 ? -9.048 6.138 -5.876 1.00 90.75 80 SER A C 1
ATOM 642 O O . SER A 1 80 ? -9.850 5.275 -6.226 1.00 90.75 80 SER A O 1
ATOM 644 N N . CYS A 1 81 ? -9.172 6.811 -4.736 1.00 92.31 81 CYS A N 1
ATOM 645 C CA . CYS A 1 81 ? -10.362 6.768 -3.903 1.00 92.31 81 CYS A CA 1
ATOM 646 C C . CYS A 1 81 ? -11.491 7.535 -4.584 1.00 92.31 81 CYS A C 1
ATOM 648 O O . CYS A 1 81 ? -11.330 8.707 -4.910 1.00 92.31 81 CYS A O 1
ATOM 650 N N . THR A 1 82 ? -12.644 6.897 -4.745 1.00 93.62 82 THR A N 1
ATOM 651 C CA . THR A 1 82 ? -13.826 7.509 -5.365 1.00 93.62 82 THR A CA 1
ATOM 652 C C . THR A 1 82 ? -14.526 8.524 -4.461 1.00 93.62 82 THR A C 1
ATOM 654 O O . THR A 1 82 ? -15.337 9.303 -4.945 1.00 93.62 82 THR A O 1
ATOM 657 N N . ILE A 1 83 ? -14.222 8.531 -3.157 1.00 94.06 83 ILE A N 1
ATOM 658 C CA . ILE A 1 83 ? -14.855 9.419 -2.171 1.00 94.06 83 ILE A CA 1
ATOM 659 C C . ILE A 1 83 ? -14.064 10.722 -2.005 1.00 94.06 83 ILE A C 1
ATOM 661 O O . ILE A 1 83 ? -14.651 11.796 -1.953 1.00 94.06 83 ILE A O 1
ATOM 665 N N . CYS A 1 84 ? -12.733 10.644 -1.906 1.00 94.31 84 CYS A N 1
ATOM 666 C CA . CYS A 1 84 ? -11.883 11.813 -1.633 1.00 94.31 84 CYS A CA 1
ATOM 667 C C . CYS A 1 84 ? -10.807 12.080 -2.693 1.00 94.31 84 CYS A C 1
ATOM 669 O O . CYS A 1 84 ? -9.923 12.905 -2.469 1.00 94.31 84 CYS A O 1
ATOM 671 N N . ASN A 1 85 ? -10.834 11.367 -3.824 1.00 90.19 85 ASN A N 1
ATOM 672 C CA . ASN A 1 85 ? -9.882 11.490 -4.938 1.00 90.19 85 ASN A CA 1
ATOM 673 C C . ASN A 1 85 ? -8.408 11.255 -4.568 1.00 90.19 85 ASN A C 1
ATOM 675 O O . ASN A 1 85 ? -7.506 11.482 -5.372 1.00 90.19 85 ASN A O 1
ATOM 679 N N . LYS A 1 86 ? -8.132 10.752 -3.360 1.00 89.12 86 LYS A N 1
ATOM 680 C CA . LYS A 1 86 ? -6.777 10.417 -2.935 1.00 89.12 86 LYS A CA 1
ATOM 681 C C . LYS A 1 86 ? -6.296 9.165 -3.653 1.00 89.12 86 LYS A C 1
ATOM 683 O O . LYS A 1 86 ? -6.952 8.128 -3.604 1.00 89.12 86 LYS A O 1
ATOM 688 N N . SER A 1 87 ? -5.113 9.242 -4.247 1.00 88.19 87 SER A N 1
ATOM 689 C CA . SER A 1 87 ? -4.558 8.134 -5.020 1.00 88.19 87 SER A CA 1
ATOM 690 C C . SER A 1 87 ? -3.482 7.344 -4.263 1.00 88.19 87 SER A C 1
ATOM 692 O O . SER A 1 87 ? -2.737 7.877 -3.428 1.00 88.19 87 SER A O 1
ATOM 694 N N . PHE A 1 88 ? -3.384 6.053 -4.582 1.00 86.44 88 PHE A N 1
ATOM 695 C CA . PHE A 1 88 ? -2.482 5.075 -3.982 1.00 86.44 88 PHE A CA 1
ATOM 696 C C . PHE A 1 88 ? -1.731 4.276 -5.053 1.00 86.44 88 PHE A C 1
ATOM 698 O O . PHE A 1 88 ? -2.258 3.984 -6.124 1.00 86.44 88 PHE A O 1
ATOM 705 N N . SER A 1 89 ? -0.487 3.904 -4.746 1.00 79.31 89 SER A N 1
ATOM 706 C CA . SER A 1 89 ? 0.379 3.120 -5.638 1.00 79.31 89 SER A CA 1
ATOM 707 C C . SER A 1 89 ? 0.034 1.629 -5.672 1.00 79.31 89 SER A C 1
ATOM 709 O O . SER A 1 89 ? 0.440 0.933 -6.596 1.00 79.31 89 SER A O 1
ATOM 711 N N . LEU A 1 90 ? -0.713 1.131 -4.677 1.00 81.12 90 LEU A N 1
ATOM 712 C CA . LEU A 1 90 ? -1.127 -0.269 -4.563 1.00 81.12 90 LEU A CA 1
ATOM 713 C C . LEU A 1 90 ? -2.601 -0.373 -4.162 1.00 81.12 90 LEU A C 1
ATOM 715 O O . LEU A 1 90 ? -3.058 0.358 -3.280 1.00 81.12 90 LEU A O 1
ATOM 719 N N . VAL A 1 91 ? -3.309 -1.355 -4.730 1.00 86.44 91 VAL A N 1
ATOM 720 C CA . VAL A 1 91 ? -4.717 -1.657 -4.407 1.00 86.44 91 VAL A CA 1
ATOM 721 C C . VAL A 1 91 ? -4.921 -1.914 -2.914 1.00 86.44 91 VAL A C 1
ATOM 723 O O . VAL A 1 91 ? -5.905 -1.453 -2.348 1.00 86.44 91 VAL A O 1
ATOM 726 N N . GLN A 1 92 ? -3.994 -2.616 -2.251 1.00 87.81 92 GLN A N 1
ATOM 727 C CA . GLN A 1 92 ? -4.119 -2.908 -0.817 1.00 87.81 92 GLN A CA 1
ATOM 728 C C . GLN A 1 92 ? -4.172 -1.628 0.027 1.00 87.81 92 GLN A C 1
ATOM 730 O O . GLN A 1 92 ? -4.947 -1.555 0.974 1.00 87.81 92 GLN A O 1
ATOM 735 N N . TYR A 1 93 ? -3.403 -0.599 -0.341 1.00 89.81 93 TYR A N 1
ATOM 736 C CA . TYR A 1 93 ? -3.432 0.682 0.364 1.00 89.81 93 TYR A CA 1
ATOM 737 C C . TYR A 1 93 ? -4.719 1.459 0.105 1.00 89.81 93 TYR A C 1
ATOM 739 O O . TYR A 1 93 ? -5.205 2.121 1.017 1.00 89.81 93 TYR A O 1
ATOM 747 N N . LEU A 1 94 ? -5.290 1.353 -1.100 1.00 93.31 94 LEU A N 1
ATOM 748 C CA . LEU A 1 94 ? -6.622 1.890 -1.364 1.00 93.31 94 LEU A CA 1
ATOM 749 C C . LEU A 1 94 ? -7.674 1.161 -0.515 1.00 93.31 94 LEU A C 1
ATOM 751 O O . LEU A 1 94 ? -8.460 1.824 0.147 1.00 93.31 94 LEU A O 1
ATOM 755 N N . ARG A 1 95 ? -7.663 -0.177 -0.459 1.00 93.62 95 ARG A N 1
ATOM 756 C CA . ARG A 1 95 ? -8.598 -0.957 0.378 1.00 93.62 95 ARG A CA 1
ATOM 757 C C . ARG A 1 95 ? -8.506 -0.576 1.855 1.00 93.62 95 ARG A C 1
ATOM 759 O O . ARG A 1 95 ? -9.517 -0.245 2.460 1.00 93.62 95 ARG A O 1
ATOM 766 N N . ASP A 1 96 ? -7.296 -0.544 2.408 1.00 93.62 96 ASP A N 1
ATOM 767 C CA . ASP A 1 96 ? -7.063 -0.119 3.793 1.00 93.62 96 ASP A CA 1
ATOM 768 C C . ASP A 1 96 ? -7.498 1.337 4.036 1.00 93.62 96 ASP A C 1
ATOM 770 O O . ASP A 1 96 ? -7.927 1.693 5.132 1.00 93.62 96 ASP A O 1
ATOM 774 N N . HIS A 1 97 ? -7.396 2.198 3.020 1.00 94.25 97 HIS A N 1
ATOM 775 C CA . HIS A 1 97 ? 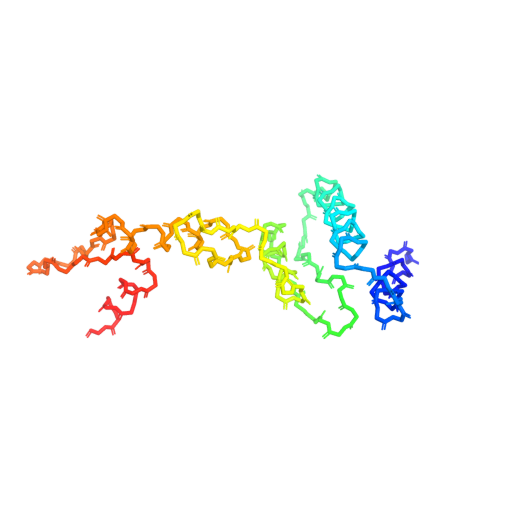-7.910 3.561 3.081 1.00 94.25 97 HIS A CA 1
ATOM 776 C C . HIS A 1 97 ? -9.441 3.615 3.054 1.00 94.25 97 HIS A C 1
ATOM 778 O O . HIS A 1 97 ? -10.010 4.412 3.796 1.00 94.25 97 HIS A O 1
ATOM 784 N N . MET A 1 98 ? -10.114 2.762 2.274 1.00 96.06 98 MET A N 1
ATOM 785 C CA . MET A 1 98 ? -11.581 2.709 2.235 1.00 96.06 98 MET A CA 1
ATOM 786 C C . MET A 1 98 ? -12.185 2.357 3.599 1.00 96.06 98 MET A C 1
ATOM 788 O O . MET A 1 98 ? -13.233 2.896 3.944 1.00 96.06 98 MET A O 1
ATOM 792 N N . ASN A 1 99 ? -11.482 1.575 4.424 1.00 95.88 99 ASN A N 1
ATOM 793 C CA . ASN A 1 99 ? -11.880 1.305 5.810 1.00 95.88 99 ASN A CA 1
ATOM 794 C C . ASN A 1 99 ? -12.001 2.585 6.664 1.00 95.88 99 ASN A C 1
ATOM 796 O O . ASN A 1 99 ? -12.717 2.606 7.660 1.00 95.88 99 ASN A O 1
ATOM 800 N N . LEU A 1 100 ? -11.307 3.674 6.303 1.00 93.00 100 LEU A N 1
ATOM 801 C CA . LEU A 1 100 ? -11.449 4.967 6.984 1.00 93.00 100 LEU A CA 1
ATOM 802 C C . LEU A 1 100 ? -12.764 5.668 6.631 1.00 93.00 100 LEU A C 1
ATOM 804 O O . LEU A 1 100 ? -13.262 6.444 7.438 1.00 93.00 100 LEU A O 1
ATOM 808 N N . HIS A 1 101 ? -13.307 5.402 5.443 1.00 94.00 101 HIS A N 1
ATOM 809 C CA . HIS A 1 101 ? -14.593 5.938 5.010 1.00 94.00 101 HIS A CA 1
ATOM 810 C C . HIS A 1 101 ? -15.762 5.112 5.551 1.00 94.00 101 HIS A C 1
ATOM 812 O O . HIS A 1 101 ? -16.741 5.693 6.005 1.00 94.00 101 HIS A O 1
ATOM 818 N N . SER A 1 102 ? -15.660 3.778 5.542 1.00 94.69 102 SER A N 1
ATOM 819 C CA . SER A 1 102 ? -16.705 2.904 6.100 1.00 94.69 102 SER A CA 1
ATOM 820 C C . SER A 1 102 ? -16.682 2.829 7.630 1.00 94.69 102 SER A C 1
ATOM 822 O O . SER A 1 102 ? -17.670 2.443 8.246 1.00 94.69 102 SER A O 1
ATOM 824 N N . GLY A 1 103 ? -15.556 3.189 8.254 1.00 94.25 103 GLY A N 1
ATOM 825 C CA . GLY A 1 103 ? -15.330 2.986 9.684 1.00 94.25 103 GLY A CA 1
ATOM 826 C C . GLY A 1 103 ? -14.966 1.541 10.044 1.00 94.25 103 GLY A C 1
ATOM 827 O O . GLY A 1 103 ? -14.825 1.232 11.232 1.00 94.25 103 GLY A O 1
ATOM 828 N N . ASP A 1 104 ? -14.776 0.668 9.051 1.00 96.69 104 ASP A N 1
ATOM 829 C CA . ASP A 1 104 ? -14.432 -0.731 9.274 1.00 96.69 104 ASP A CA 1
ATOM 830 C C . ASP A 1 104 ? -13.079 -0.885 9.973 1.00 96.69 104 ASP A C 1
ATOM 832 O O . ASP A 1 104 ? -12.084 -0.209 9.691 1.00 96.69 104 ASP A O 1
ATOM 836 N N . LYS A 1 105 ? -13.026 -1.844 10.899 1.00 95.44 105 LYS A N 1
ATOM 837 C CA . LYS A 1 105 ? -11.816 -2.197 11.650 1.00 95.44 105 LYS A CA 1
ATOM 838 C C . LYS A 1 105 ? -11.560 -3.703 11.565 1.00 95.44 105 LYS A C 1
ATOM 840 O O . LYS A 1 105 ? -11.697 -4.400 12.573 1.00 95.44 105 LYS A O 1
ATOM 845 N N . PRO A 1 106 ? -11.218 -4.230 10.374 1.00 95.19 106 PRO A N 1
ATOM 846 C CA . PRO A 1 106 ? -11.094 -5.672 10.162 1.00 95.19 106 PRO A CA 1
ATOM 847 C C . PRO A 1 106 ? -9.890 -6.279 10.897 1.00 95.19 106 PRO A C 1
ATOM 849 O O . PRO A 1 106 ? -9.865 -7.479 11.163 1.00 95.19 106 PRO A O 1
ATOM 852 N N . TYR A 1 107 ? -8.895 -5.465 11.259 1.00 95.50 107 TYR A N 1
ATOM 853 C CA . TYR A 1 107 ? -7.662 -5.931 11.884 1.00 95.50 107 TYR A CA 1
ATOM 854 C C . TYR A 1 107 ? -7.793 -5.927 13.410 1.00 95.50 107 TYR A C 1
ATOM 856 O O . TYR A 1 107 ? -7.570 -4.901 14.055 1.00 95.50 107 TYR A O 1
ATOM 864 N N . LYS A 1 108 ? -8.154 -7.074 13.991 1.00 96.50 108 LYS A N 1
ATOM 865 C CA . LYS A 1 108 ? -8.339 -7.248 15.441 1.00 96.50 108 LYS A CA 1
ATOM 866 C C . LYS A 1 108 ? -7.057 -7.718 16.130 1.00 96.50 108 LYS A C 1
ATOM 868 O O . LYS A 1 108 ? -6.292 -8.497 15.559 1.00 96.50 108 LYS A O 1
ATOM 873 N N . CYS A 1 109 ? -6.827 -7.248 17.354 1.00 96.81 109 CYS A N 1
ATOM 874 C CA . CYS A 1 109 ? -5.809 -7.822 18.225 1.00 96.81 109 CYS A CA 1
ATOM 875 C C . CYS A 1 109 ? -6.249 -9.210 18.705 1.00 96.81 109 CYS A C 1
ATOM 877 O O . CYS A 1 109 ? -7.415 -9.418 19.028 1.00 96.81 109 CYS A O 1
ATOM 879 N N . ASP A 1 110 ? -5.312 -10.149 18.712 1.00 95.12 110 ASP A N 1
ATOM 880 C CA . ASP A 1 110 ? -5.487 -11.540 19.136 1.00 95.12 110 ASP A CA 1
ATOM 881 C C . ASP A 1 110 ? -4.984 -11.789 20.564 1.00 95.12 110 ASP A C 1
ATOM 883 O O . ASP A 1 110 ? -5.132 -12.894 21.081 1.00 95.12 110 ASP A O 1
ATOM 887 N N . PHE A 1 111 ? -4.411 -10.775 21.219 1.00 95.31 111 PHE A N 1
ATOM 888 C CA . PHE A 1 111 ? -3.956 -10.899 22.596 1.00 95.31 111 PHE A CA 1
ATOM 889 C C . PHE A 1 111 ? -5.156 -11.031 23.555 1.00 95.31 111 PHE A C 1
ATOM 891 O O . PHE A 1 111 ? -6.063 -10.191 23.507 1.00 95.31 111 PHE A O 1
ATOM 898 N N . PRO A 1 112 ? -5.180 -12.040 24.447 1.00 95.44 112 PRO A N 1
ATOM 899 C CA . PRO A 1 112 ? -6.277 -12.234 25.391 1.00 95.44 112 PRO A CA 1
ATOM 900 C C . PRO A 1 112 ? -6.547 -10.983 26.235 1.00 95.44 112 PRO A C 1
ATOM 902 O O . PRO A 1 112 ? -5.634 -10.365 26.775 1.00 95.44 112 PRO A O 1
ATOM 905 N N . GLY A 1 113 ? -7.816 -10.586 26.340 1.00 93.38 113 GLY A N 1
ATOM 906 C CA . GLY A 1 113 ? -8.223 -9.376 27.065 1.00 93.38 113 GLY A CA 1
ATOM 907 C C . GLY A 1 113 ? -8.042 -8.065 26.288 1.00 93.38 113 GLY A C 1
ATOM 908 O O . GLY A 1 113 ? -8.629 -7.053 26.671 1.00 93.38 113 GLY A O 1
ATOM 909 N N . CYS A 1 114 ? -7.331 -8.066 25.157 1.00 95.75 114 CYS A N 1
ATOM 910 C CA . CYS A 1 114 ? -7.249 -6.905 24.280 1.00 95.75 114 CYS A CA 1
ATOM 911 C C . CYS A 1 114 ? -8.427 -6.877 23.294 1.00 95.75 114 CYS A C 1
ATOM 913 O O . CYS A 1 114 ? -8.638 -7.805 22.520 1.00 95.75 114 CYS A O 1
ATOM 915 N N . LYS A 1 115 ? -9.190 -5.777 23.286 1.00 95.00 115 LYS A N 1
ATOM 916 C CA . LYS A 1 115 ? -10.319 -5.557 22.357 1.00 95.00 115 LYS A CA 1
ATOM 917 C C . LYS A 1 115 ? -9.982 -4.585 21.219 1.00 95.00 115 LYS A C 1
ATOM 919 O O . LYS A 1 115 ? -10.869 -4.152 20.482 1.00 95.00 115 LYS A O 1
ATOM 924 N N . ALA A 1 116 ? -8.711 -4.205 21.080 1.00 96.44 116 ALA A N 1
ATOM 925 C CA . ALA A 1 116 ? -8.288 -3.228 20.087 1.00 96.44 116 ALA A CA 1
ATOM 926 C C . ALA A 1 116 ? -8.514 -3.754 18.660 1.00 96.44 116 ALA A C 1
ATOM 928 O O . ALA A 1 116 ? -8.176 -4.891 18.331 1.00 96.44 116 ALA A O 1
ATOM 929 N N . SER A 1 117 ? -9.090 -2.907 17.808 1.00 96.25 117 SER A N 1
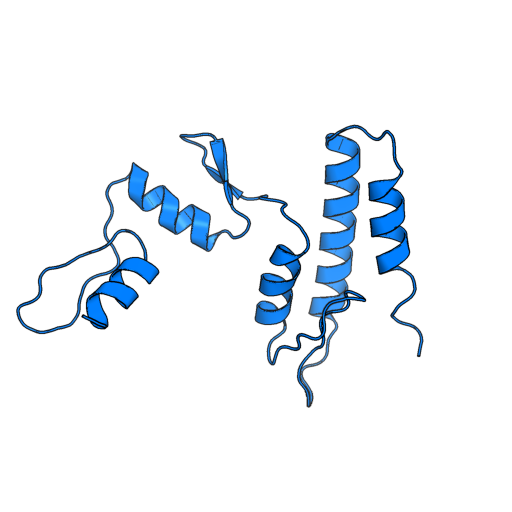ATOM 930 C CA . SER A 1 117 ? -9.324 -3.188 16.389 1.00 96.25 117 SER A CA 1
ATOM 931 C C . SER A 1 117 ? -8.917 -1.977 15.557 1.00 96.25 117 SER A C 1
ATOM 933 O O . SER A 1 117 ? -9.104 -0.833 15.980 1.00 96.25 117 SER A O 1
ATOM 935 N N . PHE A 1 118 ? -8.366 -2.219 14.371 1.00 95.44 118 PHE A N 1
ATOM 936 C CA . PHE A 1 118 ? -7.735 -1.201 13.538 1.00 95.44 118 PHE A CA 1
ATOM 937 C C . PHE A 1 118 ? -8.247 -1.272 12.100 1.00 95.44 118 PHE A C 1
ATOM 939 O O . PHE A 1 118 ? -8.567 -2.343 11.588 1.00 95.44 118 PHE A O 1
ATOM 946 N N . SER A 1 119 ? -8.280 -0.121 11.430 1.00 93.81 119 SER A N 1
ATOM 947 C CA . SER A 1 119 ? -8.640 0.005 10.011 1.00 93.81 119 SER A CA 1
ATOM 948 C C . SER A 1 119 ? -7.493 -0.360 9.062 1.00 93.81 119 SER A C 1
ATOM 950 O O . SER A 1 119 ? -7.719 -0.561 7.872 1.00 93.81 119 SER A O 1
ATOM 952 N N . GLN A 1 120 ? -6.261 -0.474 9.575 1.00 93.62 120 GLN A N 1
ATOM 953 C CA . GLN A 1 120 ? -5.052 -0.754 8.793 1.00 93.62 120 GLN A CA 1
ATOM 954 C C . GLN A 1 120 ? -4.179 -1.810 9.477 1.00 93.62 120 GLN A C 1
ATOM 956 O O . GLN A 1 120 ? -3.934 -1.728 10.685 1.00 93.62 120 GLN A O 1
ATOM 961 N N . ALA A 1 121 ? -3.618 -2.735 8.693 1.00 92.19 121 ALA A N 1
ATOM 962 C CA . ALA A 1 121 ? -2.773 -3.815 9.205 1.00 92.19 121 ALA A CA 1
ATOM 963 C C . ALA A 1 121 ? -1.532 -3.291 9.950 1.00 92.19 121 ALA A C 1
ATOM 965 O O . ALA A 1 121 ? -1.211 -3.753 11.042 1.00 92.19 121 ALA A O 1
ATOM 966 N N . GLY A 1 122 ? -0.868 -2.264 9.408 1.00 92.19 122 GLY A N 1
ATOM 967 C CA . GLY A 1 122 ? 0.338 -1.691 10.017 1.00 92.19 122 GLY A CA 1
ATOM 968 C C . GLY A 1 122 ? 0.100 -1.079 11.404 1.00 92.19 122 GLY A C 1
ATOM 969 O O . GLY A 1 122 ? 0.992 -1.119 12.252 1.00 92.19 122 GLY A O 1
ATOM 970 N N . LYS A 1 123 ? -1.109 -0.563 11.668 1.00 94.62 123 LYS A N 1
ATOM 971 C CA . LYS A 1 123 ? -1.490 -0.042 12.991 1.00 94.62 123 LYS A CA 1
ATOM 972 C C . LYS A 1 123 ? -1.633 -1.169 14.010 1.00 94.62 123 LYS A C 1
ATOM 974 O O . LYS A 1 123 ? -1.109 -1.037 15.112 1.00 94.62 123 LYS A O 1
ATOM 979 N N . LEU A 1 124 ? -2.235 -2.294 13.616 1.00 95.69 124 LEU A N 1
ATOM 980 C CA . LEU A 1 124 ? -2.264 -3.501 14.441 1.00 95.69 124 LEU A CA 1
ATOM 981 C C . LEU A 1 124 ? -0.844 -4.022 14.711 1.00 95.69 124 LEU A C 1
ATOM 983 O O . LEU A 1 124 ? -0.505 -4.294 15.856 1.00 95.69 124 LEU A O 1
ATOM 987 N N . SER A 1 125 ? 0.014 -4.112 13.690 1.00 95.56 125 SER A N 1
ATOM 988 C CA . SER A 1 125 ? 1.405 -4.559 13.865 1.00 95.56 125 SER A CA 1
ATOM 989 C C . SER A 1 125 ? 2.218 -3.649 14.787 1.00 95.56 125 SER A C 1
ATOM 991 O O . SER A 1 125 ? 3.136 -4.110 15.456 1.00 95.56 125 SER A O 1
ATOM 993 N N . PHE A 1 126 ? 1.937 -2.345 14.813 1.00 95.56 126 PHE A N 1
ATOM 994 C CA . PHE A 1 126 ? 2.542 -1.433 15.783 1.00 95.56 126 PHE A CA 1
ATOM 995 C C . PHE A 1 126 ? 1.975 -1.641 17.191 1.00 95.56 126 PHE A C 1
ATOM 997 O O . PHE A 1 126 ? 2.745 -1.711 18.137 1.00 95.56 126 PHE A O 1
ATOM 1004 N N . HIS A 1 127 ? 0.658 -1.802 17.328 1.00 95.50 127 HIS A N 1
ATOM 1005 C CA . HIS A 1 127 ? 0.019 -2.111 18.606 1.00 95.50 127 HIS A CA 1
ATOM 1006 C C . HIS A 1 127 ? 0.545 -3.406 19.238 1.00 95.50 127 HIS A C 1
ATOM 1008 O O . HIS A 1 127 ? 0.864 -3.394 20.412 1.00 95.50 127 HIS A O 1
ATOM 1014 N N . LYS A 1 128 ? 0.711 -4.485 18.463 1.00 94.44 128 LYS A N 1
ATOM 1015 C CA . LYS A 1 128 ? 1.224 -5.775 18.966 1.00 94.44 128 LYS A CA 1
ATOM 1016 C C . LYS A 1 128 ? 2.687 -5.746 19.434 1.00 94.44 128 LYS A C 1
ATOM 1018 O O . LYS A 1 128 ? 3.162 -6.730 19.983 1.00 94.44 128 LYS A O 1
ATOM 1023 N N . ARG A 1 129 ? 3.426 -4.681 19.116 1.00 92.62 129 ARG A N 1
ATOM 1024 C CA . ARG A 1 129 ? 4.828 -4.495 19.527 1.00 92.62 129 ARG A CA 1
ATOM 1025 C C . ARG A 1 129 ? 4.967 -3.619 20.775 1.00 92.62 129 ARG A C 1
ATOM 1027 O O . ARG A 1 129 ? 6.093 -3.426 21.219 1.00 92.62 129 ARG A O 1
ATOM 1034 N N . GLN A 1 130 ? 3.860 -3.053 21.256 1.00 80.31 130 GLN A N 1
ATOM 1035 C CA . GLN A 1 130 ? 3.765 -2.359 22.540 1.00 80.31 130 GLN A CA 1
ATOM 1036 C C . GLN A 1 130 ? 3.397 -3.373 23.616 1.00 80.31 130 GLN A C 1
ATOM 1038 O O . GLN A 1 130 ? 3.923 -3.221 24.735 1.00 80.31 130 GLN A O 1
#

Sequence (130 aa):
AKINNNMNNLLEQLASCTATEEQKADAFSQIEHQLKTQYDNLVDGSGPIACPMLNCKRAYKTKYSLWRHFQTHNPRKPHSCTICNKSFSLVQYLRDHMNLHSGDKPYKCDFPGCKASFSQAGKLSFHKRQ

InterPro domains:
  IPR013087 Zinc finger C2H2-type [PF00096] (51-73)
  IPR013087 Zinc finger C2H2-type [PF00096] (79-101)
  IPR013087 Zinc finger C2H2-type [PS00028] (51-73)
  IPR013087 Zinc finger C2H2-type [PS00028] (81-101)
  IPR013087 Zinc finger C2H2-type [PS50157] (49-78)
  IPR013087 Zinc finger C2H2-type [PS50157] (79-106)
  IPR013087 Zinc finger C2H2-type [PS50157] (107-130)
  IPR013087 Zinc finger C2H2-type [SM00355] (49-73)
  IPR013087 Zinc finger C2H2-type [SM00355] (79-101)
  IPR013087 Zinc finger C2H2-type [SM00355] (107-129)
  IPR036236 Zinc finger C2H2 superfamily [SSF57667] (44-88)
  IPR036236 Zinc finger C2H2 superfamily [SSF57667] (77-129)
  IPR050329 GLI C2H2-type zinc-finger [PTHR19818] (27-129)

Radius of gyration: 19.05 Å; chains: 1; bounding box: 41×40×51 Å

pLDDT: mean 75.59, std 17.23, range [38.25, 96.81]